Protein AF-T0KCL0-F1 (afdb_monomer)

Sequence (134 aa):
MVEEFYARVRADPALGPIFNDAIDDWPEHLGKLTAFWSSVMLTSGRYKGQPVPAHLKHKARITPALFERWFALWVQTTNDRMTPEAAAALQAKARRIAESLQLAMFFQLEERSAASVANAERKDAIERPGQTHG

Mean predicted aligned error: 8.24 Å

Foldseek 3Di:
DLVQLVVVLCVDPLRNVLDVVLDPDPVVVSVLVVQVLVCLLVVPPRRPDDVLVSVLVSLVSDDLVVLVVSLVSLLVVLVVPHDPVSSVVSSVSSVVVSVVSCCSSPVVVVVVVVVVVVVVVVVVVVPDDDPDDD

Secondary structure (DSSP, 8-state):
-HHHHHHHHHH-TTTHHHHHHH-S-HHHHHHHHHHHHHHHHTT-------HHHHHHTTTTT--HHHHHHHHHHHHHHHHHHS-HHHHHHHHHHHHHHHHHHHIIIIIHHHHHHHHHHHHHHHHHHHS-------

Nearest PDB structures (foldseek):
  7c7a-assembly1_L  TM=3.235E-01  e=3.294E+00  Saccharomyces cerevisiae S288C
  7msa-assembly1_A  TM=3.580E-01  e=3.480E+00  Homo sapiens

InterPro domains:
  IPR009050 Globin-like superfamily [SSF46458] (1-106)
  IPR012292 Globin/Protoglobin [G3DSA:1.10.490.10] (1-108)

Radius of gyration: 21.05 Å; Cα contacts (8 Å, |Δi|>4): 68; chains: 1; bounding box: 74×27×47 Å

pLDDT: mean 86.94, std 13.51, range [51.38, 98.56]

Organism: NCBI:txid1346791

Structure (mmCIF, N/CA/C/O backbone):
data_AF-T0KCL0-F1
#
_entry.id   AF-T0KCL0-F1
#
loop_
_atom_site.group_PDB
_atom_site.id
_atom_site.type_symbol
_atom_site.label_atom_id
_atom_site.label_alt_id
_atom_site.label_comp_id
_atom_site.label_asym_id
_atom_site.label_entity_id
_atom_site.label_seq_id
_atom_site.pdbx_PDB_ins_code
_atom_site.Cartn_x
_atom_site.Cartn_y
_atom_site.Cartn_z
_atom_site.occupancy
_atom_site.B_iso_or_equiv
_atom_site.auth_seq_id
_atom_site.auth_comp_id
_atom_site.auth_asym_id
_atom_site.auth_atom_id
_atom_site.pdbx_PDB_model_num
ATOM 1 N N . MET A 1 1 ? -13.823 -5.024 3.918 1.00 90.69 1 MET A N 1
ATOM 2 C CA . MET A 1 1 ? -13.016 -3.785 3.819 1.00 90.69 1 MET A CA 1
ATOM 3 C C . MET A 1 1 ? -11.797 -4.042 2.948 1.00 90.69 1 MET A C 1
ATOM 5 O O . MET A 1 1 ? -11.720 -3.438 1.894 1.00 90.69 1 MET A O 1
ATOM 9 N N . VAL A 1 2 ? -10.926 -4.993 3.312 1.00 94.62 2 VAL A N 1
ATOM 10 C CA . VAL A 1 2 ?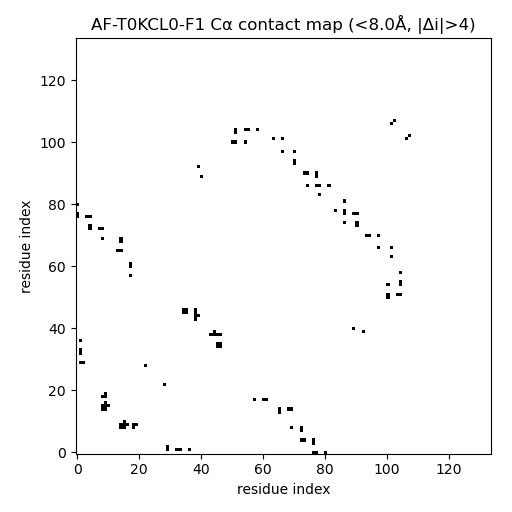 -9.745 -5.355 2.502 1.00 94.62 2 VAL A CA 1
ATOM 11 C C . VAL A 1 2 ? -10.126 -5.846 1.101 1.00 94.62 2 VAL A C 1
ATOM 13 O O . VAL A 1 2 ? -9.582 -5.346 0.127 1.00 94.62 2 VAL A O 1
ATOM 16 N N . GLU A 1 3 ? -11.097 -6.755 0.980 1.00 95.44 3 GLU A N 1
ATOM 17 C CA . GLU A 1 3 ? -11.567 -7.242 -0.330 1.00 95.44 3 GLU A CA 1
ATOM 18 C C . GLU A 1 3 ? -12.061 -6.110 -1.242 1.00 95.44 3 GLU A C 1
ATOM 20 O O . GLU A 1 3 ? -11.613 -6.003 -2.377 1.00 95.44 3 GLU A O 1
ATOM 25 N N . GLU A 1 4 ? -12.910 -5.220 -0.721 1.00 96.94 4 GLU A N 1
ATOM 26 C CA . GLU A 1 4 ? -13.412 -4.036 -1.438 1.00 96.94 4 GLU A CA 1
ATOM 27 C C . GLU A 1 4 ? -12.273 -3.109 -1.879 1.00 96.94 4 GLU A C 1
ATOM 29 O O . GLU A 1 4 ? -12.230 -2.656 -3.021 1.00 96.94 4 GLU A O 1
ATOM 34 N N . PHE A 1 5 ? -11.308 -2.861 -0.991 1.00 98.12 5 PHE A N 1
ATOM 35 C CA . PHE A 1 5 ? -10.152 -2.035 -1.314 1.00 98.12 5 PHE A CA 1
ATOM 36 C C . PHE A 1 5 ? -9.360 -2.625 -2.484 1.00 98.12 5 PHE A C 1
ATOM 38 O O . PHE A 1 5 ? -9.061 -1.927 -3.453 1.00 98.12 5 PHE A O 1
ATOM 45 N N . TYR A 1 6 ? -9.060 -3.924 -2.433 1.00 97.88 6 TYR A N 1
ATOM 46 C CA . TYR A 1 6 ? -8.307 -4.574 -3.500 1.00 97.88 6 TYR A CA 1
ATOM 47 C C . TYR A 1 6 ? -9.130 -4.783 -4.774 1.00 97.88 6 TYR A C 1
ATOM 49 O O . TYR A 1 6 ? -8.550 -4.781 -5.854 1.00 97.88 6 TYR A O 1
ATOM 57 N N . ALA A 1 7 ? -10.460 -4.864 -4.701 1.00 98.06 7 ALA A N 1
ATOM 58 C CA . ALA A 1 7 ? -11.310 -4.797 -5.888 1.00 98.06 7 ALA A CA 1
ATOM 59 C C . ALA A 1 7 ? -11.130 -3.456 -6.624 1.00 98.06 7 ALA A C 1
ATOM 61 O O . ALA A 1 7 ? -10.929 -3.447 -7.839 1.00 98.06 7 ALA A O 1
ATOM 62 N N . ARG A 1 8 ? -11.090 -2.332 -5.892 1.00 98.50 8 ARG A N 1
ATOM 63 C CA . ARG A 1 8 ? -10.811 -1.003 -6.469 1.00 98.50 8 ARG A CA 1
ATOM 64 C C . ARG A 1 8 ? -9.395 -0.900 -7.030 1.00 98.50 8 ARG A C 1
ATOM 66 O O . ARG A 1 8 ? -9.223 -0.401 -8.135 1.00 98.50 8 ARG A O 1
ATOM 73 N N . VAL A 1 9 ? -8.392 -1.422 -6.319 1.00 98.38 9 VAL A N 1
ATOM 74 C CA . VAL A 1 9 ? -6.998 -1.467 -6.805 1.00 98.38 9 VAL A CA 1
ATOM 75 C C . VAL A 1 9 ? -6.885 -2.251 -8.115 1.00 98.38 9 VAL A C 1
ATOM 77 O O . VAL A 1 9 ? -6.184 -1.816 -9.022 1.00 98.38 9 VAL A O 1
ATOM 80 N N . ARG A 1 10 ? -7.587 -3.382 -8.243 1.00 97.81 10 ARG A N 1
ATOM 81 C CA . ARG A 1 10 ? -7.579 -4.212 -9.461 1.00 97.81 10 ARG A CA 1
ATOM 82 C C . ARG A 1 10 ? -8.241 -3.539 -10.655 1.00 97.81 10 ARG A C 1
ATOM 84 O O . ARG A 1 10 ? -7.817 -3.778 -11.783 1.00 97.81 10 ARG A O 1
ATOM 91 N N . ALA A 1 11 ? -9.283 -2.750 -10.401 1.00 98.38 11 ALA A N 1
ATOM 92 C CA . ALA A 1 11 ? -10.010 -2.002 -11.422 1.00 98.38 11 ALA A CA 1
ATOM 93 C C . ALA A 1 11 ? -9.304 -0.696 -11.822 1.00 98.38 11 ALA A C 1
ATOM 95 O O . ALA A 1 11 ? -9.615 -0.117 -12.861 1.00 98.38 11 ALA A O 1
ATOM 96 N N . ASP A 1 12 ? -8.367 -0.215 -11.005 1.00 98.56 12 ASP A N 1
ATOM 97 C CA . ASP A 1 12 ? -7.649 1.020 -11.269 1.00 98.56 12 ASP A CA 1
ATOM 98 C C . ASP A 1 12 ? -6.721 0.890 -12.498 1.00 98.56 12 ASP A C 1
ATOM 100 O O . ASP A 1 12 ? -5.888 -0.014 -12.533 1.00 98.56 12 ASP A O 1
ATOM 104 N N . PRO A 1 13 ? -6.783 1.799 -13.489 1.00 97.94 13 PRO A N 1
ATOM 105 C CA . PRO A 1 13 ? -5.994 1.672 -14.719 1.00 97.94 13 PRO A CA 1
ATOM 106 C C . PRO A 1 13 ? -4.471 1.696 -14.538 1.00 97.94 13 PRO A C 1
ATOM 108 O O . PRO A 1 13 ? -3.752 1.179 -15.390 1.00 97.94 13 PR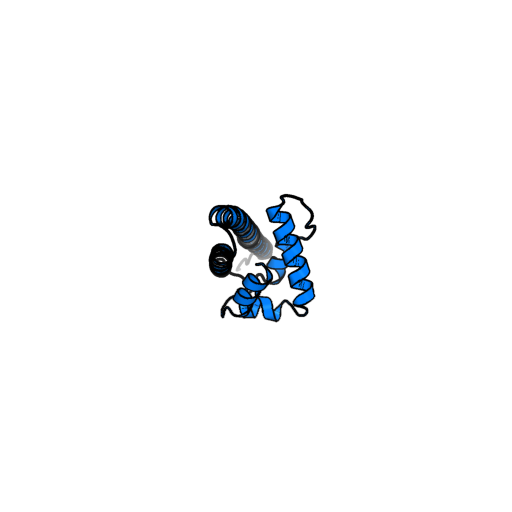O A O 1
ATOM 111 N N . ALA A 1 14 ? -3.964 2.319 -13.469 1.00 97.50 14 ALA A N 1
ATOM 112 C CA . ALA A 1 14 ? -2.528 2.464 -13.241 1.00 97.50 14 ALA A CA 1
ATOM 113 C C . ALA A 1 14 ? -1.990 1.397 -12.274 1.00 97.50 14 ALA A C 1
ATOM 115 O O . ALA A 1 14 ? -0.896 0.873 -12.478 1.00 97.50 14 ALA A O 1
ATOM 116 N N . LEU A 1 15 ? -2.760 1.055 -11.237 1.00 98.25 15 LEU A N 1
ATOM 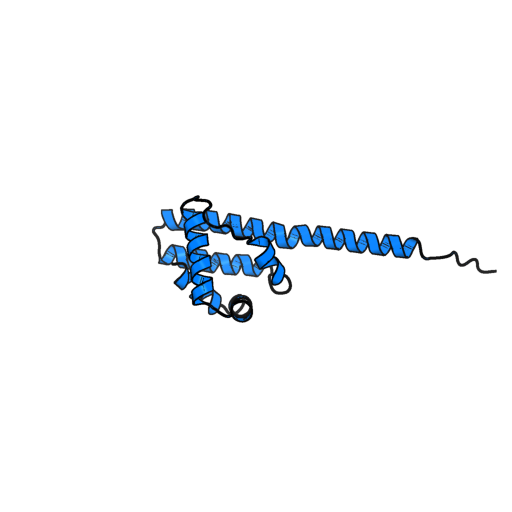117 C CA . LEU A 1 15 ? -2.387 0.029 -10.259 1.00 98.25 15 LEU A CA 1
ATOM 118 C C . LEU A 1 15 ? -2.750 -1.378 -10.735 1.00 98.25 15 LEU A C 1
ATOM 120 O O . LEU A 1 15 ? -1.948 -2.298 -10.581 1.00 98.25 15 LEU A O 1
ATOM 124 N N . GLY A 1 16 ? -3.929 -1.539 -11.331 1.00 97.81 16 GLY A N 1
ATOM 125 C CA . GLY A 1 16 ? -4.506 -2.816 -11.739 1.00 97.81 16 GLY A CA 1
ATOM 126 C C . GLY A 1 16 ? -3.527 -3.702 -12.505 1.00 97.81 16 GLY A C 1
ATOM 127 O O . GLY A 1 16 ? -3.288 -4.817 -12.049 1.00 97.81 16 GLY A O 1
ATOM 128 N N . PRO A 1 17 ? -2.878 -3.225 -13.585 1.00 97.69 17 PRO A N 1
ATOM 129 C CA . PRO A 1 17 ? -1.900 -4.026 -14.321 1.00 97.69 17 PRO A CA 1
ATOM 130 C C . PRO A 1 17 ? -0.745 -4.547 -13.454 1.00 97.69 17 PRO A C 1
ATOM 132 O O . PRO A 1 17 ? -0.293 -5.666 -13.640 1.00 97.69 17 PRO A O 1
ATOM 135 N N . ILE A 1 18 ? -0.266 -3.778 -12.472 1.00 96.88 18 ILE A N 1
ATOM 136 C CA . ILE A 1 18 ? 0.851 -4.206 -11.612 1.00 96.88 18 ILE A CA 1
ATOM 137 C C . ILE A 1 18 ? 0.422 -5.360 -10.709 1.00 96.88 18 ILE A C 1
ATOM 139 O O . ILE A 1 18 ? 1.163 -6.326 -10.558 1.00 96.88 18 ILE A O 1
ATOM 143 N N . PHE A 1 19 ? -0.764 -5.256 -10.110 1.00 96.94 19 PHE A N 1
ATOM 144 C CA . PHE A 1 19 ? -1.279 -6.282 -9.208 1.00 96.94 19 PHE A CA 1
ATOM 145 C C . PHE A 1 19 ? -1.773 -7.517 -9.965 1.00 96.94 19 PHE A C 1
ATOM 147 O O . PHE A 1 19 ? -1.460 -8.633 -9.567 1.00 96.94 19 PHE A O 1
ATOM 154 N N . ASN A 1 20 ? -2.519 -7.324 -11.054 1.00 97.31 20 ASN A N 1
ATOM 155 C CA . ASN A 1 20 ? -3.100 -8.413 -11.839 1.00 97.31 20 ASN A CA 1
ATOM 156 C C . ASN A 1 20 ? -2.023 -9.258 -12.536 1.00 97.31 20 ASN A C 1
ATOM 158 O O . ASN A 1 20 ? -2.205 -10.463 -12.638 1.00 97.31 20 ASN A O 1
ATOM 162 N N . ASP A 1 21 ? -0.898 -8.663 -12.948 1.00 96.25 21 ASP A N 1
ATOM 163 C CA . ASP A 1 21 ? 0.222 -9.417 -13.531 1.00 96.25 21 ASP A CA 1
ATOM 164 C C . ASP A 1 21 ? 1.091 -10.118 -12.472 1.00 96.25 21 ASP A C 1
ATOM 166 O O . ASP A 1 21 ? 1.879 -11.002 -12.800 1.00 96.25 21 ASP A O 1
ATOM 170 N N . ALA A 1 22 ? 1.034 -9.674 -11.212 1.00 94.88 22 ALA A N 1
ATOM 171 C CA . ALA A 1 22 ? 1.887 -10.177 -10.134 1.00 94.88 22 ALA A CA 1
ATOM 172 C C . ALA A 1 22 ? 1.214 -11.247 -9.260 1.00 94.88 22 ALA A C 1
ATOM 174 O O . ALA A 1 22 ? 1.898 -11.899 -8.469 1.00 94.88 22 ALA A O 1
ATOM 175 N N . ILE A 1 23 ? -0.114 -11.375 -9.335 1.00 95.31 23 ILE A N 1
ATOM 176 C CA . ILE A 1 23 ? -0.920 -12.212 -8.444 1.00 95.31 23 ILE A CA 1
ATOM 177 C C . ILE A 1 23 ? -1.778 -13.158 -9.279 1.00 95.31 23 ILE A C 1
ATOM 179 O O . ILE A 1 23 ? -2.782 -12.745 -9.860 1.00 95.31 23 ILE A O 1
ATOM 183 N N . ASP A 1 24 ? -1.419 -14.438 -9.246 1.00 93.75 24 ASP A N 1
ATOM 184 C CA . ASP A 1 24 ? -2.172 -15.499 -9.918 1.00 93.75 24 ASP A CA 1
ATOM 185 C C . ASP A 1 24 ? -3.363 -15.984 -9.068 1.00 93.75 24 ASP A C 1
ATOM 187 O O . ASP A 1 24 ? -4.483 -16.110 -9.561 1.00 93.75 24 ASP A O 1
ATOM 191 N N . ASP A 1 25 ? -3.149 -16.203 -7.763 1.00 96.31 25 ASP A N 1
ATOM 192 C CA . ASP A 1 25 ? -4.179 -16.654 -6.813 1.00 96.31 25 ASP A CA 1
ATOM 193 C C . ASP A 1 25 ? -4.667 -15.496 -5.927 1.00 96.31 25 ASP A C 1
ATOM 195 O O . ASP A 1 25 ? -4.107 -15.173 -4.872 1.00 96.31 25 ASP A O 1
ATOM 199 N N . TRP A 1 26 ? -5.740 -14.845 -6.379 1.00 95.50 26 TRP A N 1
ATOM 200 C CA . TRP A 1 26 ? -6.367 -13.738 -5.658 1.00 95.50 26 TRP A CA 1
ATOM 201 C C . TRP A 1 26 ? -6.970 -14.134 -4.304 1.00 95.50 26 TRP A C 1
ATOM 203 O O . TRP A 1 26 ? -6.713 -13.410 -3.338 1.00 95.50 26 TRP A O 1
ATOM 213 N N . PRO A 1 27 ? -7.754 -15.223 -4.181 1.00 95.12 27 PRO A N 1
ATOM 214 C CA . PRO A 1 27 ? -8.248 -15.685 -2.885 1.00 95.12 27 PRO A CA 1
ATOM 215 C C . PRO A 1 27 ? -7.141 -15.892 -1.842 1.00 95.12 27 PRO A C 1
ATOM 217 O O . PRO A 1 27 ? -7.242 -15.366 -0.728 1.00 95.12 27 PRO A O 1
ATOM 220 N N . GLU A 1 28 ? -6.056 -16.589 -2.197 1.00 94.38 28 GLU A N 1
ATOM 221 C CA . GLU A 1 28 ? -4.937 -16.816 -1.276 1.00 94.38 28 GLU A CA 1
ATOM 222 C C . GLU A 1 28 ? -4.256 -15.490 -0.894 1.00 94.38 28 GLU A C 1
ATOM 224 O O . GLU A 1 28 ? -3.973 -15.223 0.284 1.00 94.38 28 GLU A O 1
ATOM 229 N N . HIS A 1 29 ? -4.029 -14.615 -1.878 1.00 94.44 29 HIS A N 1
ATOM 230 C CA . HIS A 1 29 ? -3.396 -13.321 -1.649 1.00 94.44 29 HIS A CA 1
ATOM 231 C C . HIS A 1 29 ? -4.245 -12.403 -0.753 1.00 94.44 29 HIS A C 1
ATOM 233 O O . HIS A 1 29 ? -3.721 -11.783 0.177 1.00 94.44 29 HIS A O 1
ATOM 239 N N . LEU A 1 30 ? -5.565 -12.363 -0.958 1.00 95.19 30 LEU A N 1
ATOM 240 C CA . LEU A 1 30 ? -6.497 -11.610 -0.113 1.00 95.19 30 LEU A CA 1
ATOM 241 C C . LEU A 1 30 ? -6.501 -12.116 1.336 1.00 95.19 30 LEU A C 1
ATOM 243 O O . LEU A 1 30 ? -6.585 -11.303 2.262 1.00 95.19 30 LEU A O 1
ATOM 247 N N . GLY A 1 31 ? -6.330 -13.424 1.554 1.00 93.31 31 GLY A N 1
ATOM 248 C CA . GLY A 1 31 ? -6.131 -13.997 2.888 1.00 93.31 31 GLY A CA 1
ATOM 249 C C . GLY A 1 31 ? -4.893 -13.426 3.591 1.00 93.31 31 GLY A C 1
ATOM 250 O O . GLY A 1 31 ? -4.975 -12.962 4.735 1.00 93.31 31 GLY A O 1
ATOM 251 N N . LYS A 1 32 ? -3.754 -13.366 2.885 1.00 91.56 32 LYS A N 1
ATOM 252 C CA . LYS A 1 32 ? -2.495 -12.786 3.399 1.00 91.56 32 LYS A CA 1
ATOM 253 C C . LYS A 1 32 ? -2.647 -11.295 3.719 1.00 91.56 32 LYS A C 1
ATOM 255 O O . LYS A 1 32 ? -2.215 -10.844 4.782 1.00 91.56 32 LYS A O 1
ATOM 260 N N . LEU A 1 33 ? -3.300 -10.539 2.836 1.00 93.19 33 LEU A N 1
ATOM 261 C CA . LEU A 1 33 ? -3.549 -9.105 3.011 1.00 93.19 33 LEU A CA 1
ATOM 262 C C . LEU A 1 33 ? -4.500 -8.816 4.172 1.00 93.19 33 LEU A C 1
ATOM 264 O O . LEU A 1 33 ? -4.288 -7.871 4.931 1.00 93.19 33 LEU A O 1
ATOM 268 N N . THR A 1 34 ? -5.516 -9.654 4.359 1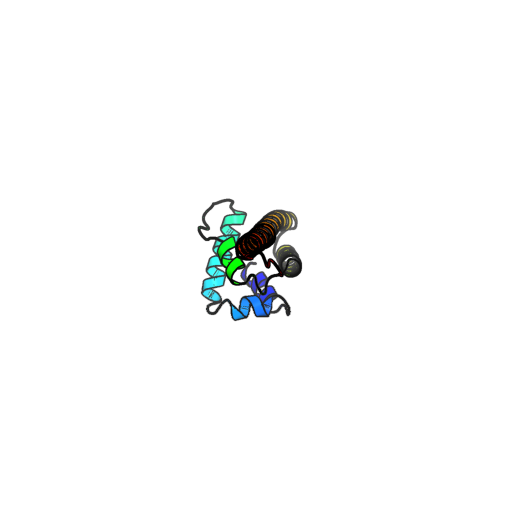.00 92.62 34 THR A N 1
ATOM 269 C CA . THR A 1 34 ? -6.433 -9.542 5.497 1.00 92.62 34 THR A CA 1
ATOM 270 C C . THR A 1 34 ? -5.685 -9.763 6.807 1.00 92.62 34 THR A C 1
ATOM 272 O O . THR A 1 34 ? -5.766 -8.925 7.704 1.00 92.62 34 THR A O 1
ATOM 275 N N . ALA A 1 35 ? -4.865 -10.816 6.894 1.00 89.94 35 ALA A N 1
ATOM 276 C CA . ALA A 1 35 ? -4.027 -11.069 8.064 1.00 89.94 35 ALA A CA 1
ATOM 277 C C . ALA A 1 35 ? -3.044 -9.915 8.342 1.00 89.94 35 ALA A C 1
ATOM 279 O O . ALA A 1 35 ? -2.875 -9.511 9.498 1.00 89.94 35 ALA A O 1
ATOM 280 N N . PHE A 1 36 ? -2.437 -9.347 7.293 1.00 90.94 36 PHE A N 1
ATOM 281 C CA . PHE A 1 36 ? -1.582 -8.164 7.392 1.00 90.94 36 PHE A CA 1
ATOM 282 C C . PHE A 1 36 ? -2.326 -6.981 8.020 1.00 90.94 36 PHE A C 1
ATOM 284 O O . PHE A 1 36 ? -1.918 -6.499 9.080 1.00 90.94 36 PHE A O 1
ATOM 291 N N . TRP A 1 37 ? -3.448 -6.556 7.435 1.00 91.44 37 TRP A N 1
ATOM 292 C CA . TRP A 1 37 ? -4.206 -5.398 7.915 1.00 91.44 37 TRP A CA 1
ATOM 293 C C . TRP A 1 37 ? -4.792 -5.605 9.313 1.00 91.44 37 TRP A C 1
ATOM 295 O O . TRP A 1 37 ? -4.746 -4.689 10.138 1.00 91.44 37 TRP A O 1
ATOM 305 N N . SER A 1 38 ? -5.253 -6.816 9.636 1.00 88.56 38 SER A N 1
ATOM 306 C CA . SER A 1 38 ? -5.657 -7.165 11.001 1.00 88.56 38 SER A CA 1
ATOM 307 C C . SER A 1 38 ? -4.492 -7.048 11.986 1.00 88.56 38 SER A C 1
ATOM 309 O O . SER A 1 38 ? -4.675 -6.556 13.101 1.00 88.56 38 SER A O 1
ATOM 311 N N . SER A 1 39 ? -3.280 -7.459 11.594 1.00 86.69 39 SER A N 1
ATOM 312 C CA . SER A 1 39 ? -2.099 -7.345 12.455 1.00 86.69 39 SER A CA 1
ATOM 313 C C . SER A 1 39 ? -1.697 -5.892 12.716 1.00 86.69 39 SER A C 1
ATOM 315 O O . SER A 1 39 ? -1.381 -5.554 13.858 1.00 86.69 39 SER A O 1
ATOM 317 N N . VAL A 1 40 ? -1.791 -5.041 11.686 1.00 86.25 40 VAL A N 1
ATOM 318 C CA . VAL A 1 40 ? -1.526 -3.598 11.747 1.00 86.25 40 VAL A CA 1
ATOM 319 C C . VAL A 1 40 ? -2.538 -2.914 12.657 1.00 86.25 40 VAL A C 1
ATOM 321 O O . VAL A 1 40 ? -2.156 -2.113 13.512 1.00 86.25 40 VAL A O 1
ATOM 324 N N . MET A 1 41 ? -3.824 -3.248 12.523 1.00 82.75 41 MET A N 1
ATOM 325 C CA . MET A 1 41 ? -4.883 -2.687 13.361 1.00 82.75 41 MET A CA 1
ATOM 326 C C . MET A 1 41 ? -4.694 -3.036 14.832 1.00 82.75 41 MET A C 1
ATOM 328 O O . MET A 1 41 ? -4.692 -2.135 15.668 1.00 82.75 41 MET A O 1
ATOM 332 N N . LEU A 1 42 ? -4.463 -4.315 15.123 1.00 81.94 42 LEU A N 1
ATOM 333 C CA . LEU A 1 42 ? -4.366 -4.839 16.486 1.00 81.94 42 LEU A CA 1
ATOM 334 C C . LEU A 1 42 ? -2.974 -4.673 17.111 1.00 81.94 42 LEU A C 1
ATOM 336 O O . LEU A 1 42 ? -2.763 -5.143 18.223 1.00 81.94 42 LEU A O 1
ATOM 340 N N . THR A 1 43 ? -2.014 -4.081 16.387 1.00 77.38 43 THR A N 1
ATOM 341 C CA . THR A 1 43 ? -0.599 -3.957 16.796 1.00 77.38 43 THR A CA 1
ATOM 342 C C . THR A 1 43 ? -0.036 -5.295 17.302 1.00 77.38 43 THR A C 1
ATOM 344 O O . THR A 1 43 ? 0.757 -5.370 18.231 1.00 77.38 43 THR A O 1
ATOM 347 N N . SER A 1 44 ? -0.501 -6.395 16.708 1.00 69.38 44 SER A N 1
ATOM 348 C CA . SER A 1 44 ? -0.328 -7.738 17.279 1.00 69.38 44 SER A CA 1
ATOM 349 C C . SER A 1 44 ? 0.938 -8.447 16.804 1.00 69.38 44 SER A C 1
ATOM 351 O O . SER A 1 44 ? 1.226 -9.544 17.270 1.00 69.38 44 SER A O 1
ATOM 353 N N . GLY A 1 45 ? 1.648 -7.882 15.821 1.00 62.00 45 GLY A N 1
ATOM 354 C CA . GLY A 1 45 ? 2.854 -8.485 15.238 1.00 62.00 45 GLY A CA 1
ATOM 355 C C . GLY A 1 45 ? 2.627 -9.833 14.538 1.00 62.00 45 GLY A C 1
ATOM 356 O O . GLY A 1 45 ? 3.587 -10.520 14.208 1.00 62.00 45 GLY A O 1
ATOM 357 N N . ARG A 1 46 ? 1.371 -10.246 14.308 1.00 64.12 46 ARG A N 1
ATOM 358 C CA . ARG A 1 46 ? 1.043 -11.568 13.743 1.00 64.12 46 ARG A CA 1
ATOM 359 C C . ARG A 1 46 ? 1.437 -11.746 12.277 1.00 64.12 46 ARG A C 1
ATOM 361 O O . ARG A 1 46 ? 1.558 -12.881 11.822 1.00 64.12 46 ARG A O 1
ATOM 368 N N . TYR A 1 47 ? 1.646 -10.660 11.538 1.00 69.12 47 TYR A N 1
ATOM 369 C CA . TYR A 1 47 ? 2.161 -10.738 10.178 1.00 69.12 47 TYR A CA 1
ATOM 370 C C . TYR A 1 47 ? 3.683 -10.911 10.193 1.00 69.12 47 TYR A C 1
ATOM 372 O O . TYR A 1 47 ? 4.405 -10.036 10.660 1.00 69.12 47 TYR A O 1
ATOM 380 N N . LYS A 1 48 ? 4.161 -12.036 9.651 1.00 68.00 48 LYS A N 1
ATOM 381 C CA . LYS A 1 48 ? 5.592 -12.383 9.567 1.00 68.00 48 LYS A CA 1
ATOM 382 C C . LYS A 1 48 ? 6.202 -12.172 8.175 1.00 68.00 48 LYS A C 1
ATOM 384 O O . LYS A 1 48 ? 7.322 -12.608 7.927 1.00 68.00 48 LYS A O 1
ATOM 389 N N . GLY A 1 49 ? 5.460 -11.577 7.242 1.00 73.50 49 GLY A N 1
ATOM 390 C CA . GLY A 1 49 ? 5.959 -11.348 5.888 1.00 73.50 49 GLY A CA 1
ATOM 391 C C . GLY A 1 49 ? 6.972 -10.206 5.825 1.00 73.50 49 GLY A C 1
ATOM 392 O O . GLY A 1 49 ? 7.104 -9.419 6.760 1.00 73.50 49 GLY A O 1
ATOM 393 N N . GLN A 1 50 ? 7.661 -10.090 4.689 1.00 82.25 50 GLN A N 1
ATOM 394 C CA . GLN A 1 50 ? 8.613 -9.010 4.423 1.00 82.25 50 GLN A CA 1
ATOM 395 C C . GLN A 1 50 ? 8.096 -8.125 3.276 1.00 82.25 50 GLN A C 1
ATOM 397 O O . GLN A 1 50 ? 8.304 -8.456 2.107 1.00 82.25 50 GLN A O 1
ATOM 402 N N . PRO A 1 51 ? 7.398 -7.010 3.579 1.00 85.81 51 PRO A N 1
ATOM 403 C CA . PRO A 1 51 ? 6.797 -6.154 2.559 1.00 85.81 51 PRO A CA 1
ATOM 404 C C . PRO A 1 51 ? 7.826 -5.556 1.597 1.00 85.81 51 PRO A C 1
ATOM 406 O O . PRO A 1 51 ? 7.616 -5.606 0.390 1.00 85.81 51 PRO A O 1
ATOM 409 N N . VAL A 1 52 ? 8.956 -5.049 2.100 1.00 88.69 52 VAL A N 1
ATOM 410 C CA . VAL A 1 52 ? 9.972 -4.376 1.269 1.00 88.69 52 VAL A CA 1
ATOM 411 C C . VAL A 1 52 ? 10.488 -5.283 0.133 1.00 88.69 52 VAL A C 1
ATOM 413 O O . VAL A 1 52 ? 10.342 -4.892 -1.026 1.00 88.69 52 VAL A O 1
ATOM 416 N N . PRO A 1 53 ? 10.994 -6.511 0.386 1.00 90.69 53 PRO A N 1
ATOM 417 C CA . PRO A 1 53 ? 11.401 -7.423 -0.686 1.00 90.69 53 PRO A CA 1
ATOM 418 C C . PRO A 1 53 ? 10.302 -7.737 -1.704 1.00 90.69 53 PRO A C 1
ATOM 420 O O . PRO A 1 53 ? 10.593 -7.855 -2.893 1.00 90.69 53 PRO A O 1
ATOM 423 N N . ALA A 1 54 ? 9.045 -7.866 -1.265 1.00 91.00 54 ALA A N 1
ATOM 424 C CA . ALA A 1 54 ? 7.931 -8.138 -2.169 1.00 91.00 54 ALA A CA 1
ATOM 425 C C . ALA A 1 54 ? 7.707 -6.984 -3.160 1.00 91.00 54 ALA A C 1
ATOM 427 O O . ALA A 1 54 ? 7.539 -7.232 -4.348 1.00 91.00 54 ALA A O 1
ATOM 428 N N . HIS A 1 55 ? 7.788 -5.732 -2.703 1.00 93.25 55 HIS A N 1
ATOM 429 C CA . HIS A 1 55 ? 7.604 -4.566 -3.574 1.00 93.25 55 HIS A CA 1
ATOM 430 C C . HIS A 1 55 ? 8.829 -4.319 -4.470 1.00 93.25 55 HIS A C 1
ATOM 432 O O . HIS A 1 55 ? 8.680 -3.972 -5.641 1.00 93.25 55 HIS A O 1
ATOM 438 N N . LEU A 1 56 ? 10.046 -4.578 -3.972 1.00 92.31 56 LEU A N 1
ATOM 439 C CA . LEU A 1 56 ? 11.280 -4.437 -4.756 1.00 92.31 56 LEU A CA 1
ATOM 440 C C . LEU A 1 56 ? 11.323 -5.337 -6.001 1.00 92.31 56 LEU A C 1
ATOM 442 O O . LEU A 1 56 ? 11.913 -4.938 -7.006 1.00 92.31 56 LEU A O 1
ATOM 446 N N . LYS A 1 57 ? 10.665 -6.507 -5.982 1.00 92.25 57 LYS A N 1
ATOM 447 C CA . LYS A 1 57 ? 10.518 -7.376 -7.168 1.00 92.25 57 LYS A CA 1
ATOM 448 C C . LYS A 1 57 ? 9.835 -6.669 -8.342 1.00 92.25 57 LYS A C 1
ATOM 450 O O . LYS A 1 57 ? 10.135 -6.970 -9.492 1.00 92.25 57 LYS A O 1
ATOM 455 N N . HIS A 1 58 ? 8.970 -5.700 -8.056 1.00 93.38 58 HIS A N 1
ATOM 456 C CA . HIS A 1 58 ? 8.193 -4.961 -9.050 1.00 93.38 58 HIS A CA 1
ATOM 457 C C . HIS A 1 58 ? 8.688 -3.519 -9.235 1.00 93.38 58 HIS A C 1
ATOM 459 O O . HIS A 1 58 ? 8.006 -2.706 -9.858 1.00 93.38 58 HIS A O 1
ATOM 465 N N . LYS A 1 59 ? 9.893 -3.188 -8.741 1.00 91.19 59 LYS A N 1
ATOM 466 C CA . LYS A 1 59 ? 10.431 -1.815 -8.725 1.00 91.19 59 LYS A CA 1
ATOM 467 C C . LYS A 1 59 ? 10.413 -1.106 -10.081 1.00 91.19 59 LYS A C 1
ATOM 469 O O . LYS A 1 59 ? 10.238 0.099 -10.122 1.00 91.19 59 LYS A O 1
ATOM 474 N N . ALA A 1 60 ? 10.578 -1.839 -11.185 1.00 92.69 60 ALA A N 1
ATOM 475 C CA . ALA A 1 60 ? 10.611 -1.254 -12.527 1.00 92.69 60 ALA A CA 1
ATOM 476 C C . ALA A 1 60 ? 9.255 -0.666 -12.955 1.00 92.69 60 ALA A C 1
ATOM 478 O O . ALA A 1 60 ? 9.193 0.122 -13.890 1.00 92.69 60 ALA A O 1
ATOM 479 N N . ARG A 1 61 ? 8.172 -1.067 -12.280 1.00 95.06 61 ARG A N 1
ATOM 480 C CA . ARG A 1 61 ? 6.795 -0.656 -12.573 1.00 95.06 61 ARG A CA 1
ATOM 481 C C . ARG A 1 61 ? 6.185 0.204 -11.465 1.00 95.06 61 ARG A C 1
ATOM 483 O O . ARG A 1 61 ? 5.119 0.769 -11.671 1.00 95.06 61 ARG A O 1
ATOM 490 N N . ILE A 1 62 ? 6.831 0.294 -10.301 1.00 95.06 62 ILE A N 1
ATOM 491 C CA . ILE A 1 62 ? 6.337 1.041 -9.140 1.00 95.06 62 ILE A CA 1
ATOM 492 C C . ILE A 1 62 ? 6.999 2.419 -9.100 1.00 95.06 62 ILE A C 1
ATOM 494 O O . ILE A 1 62 ? 8.221 2.534 -9.105 1.00 95.06 62 ILE A O 1
ATOM 498 N N . THR A 1 63 ? 6.182 3.463 -8.998 1.00 94.56 63 THR A N 1
ATOM 499 C CA . THR A 1 63 ? 6.608 4.863 -8.889 1.00 94.56 63 THR A CA 1
ATOM 500 C C . THR A 1 63 ? 6.008 5.502 -7.632 1.00 94.56 63 THR A C 1
ATOM 502 O O . THR A 1 63 ? 4.987 5.013 -7.139 1.00 94.56 63 THR A O 1
ATOM 505 N N . PRO A 1 64 ? 6.575 6.610 -7.118 1.00 93.50 64 PRO A N 1
ATOM 506 C CA . PRO A 1 64 ? 5.993 7.336 -5.983 1.00 93.50 64 PRO A CA 1
ATOM 507 C C . PRO A 1 64 ? 4.523 7.732 -6.206 1.00 93.50 64 PRO A C 1
ATOM 509 O O . PRO A 1 64 ? 3.684 7.565 -5.327 1.00 93.50 64 PRO A O 1
ATOM 512 N N . ALA A 1 65 ? 4.166 8.149 -7.427 1.00 96.00 65 ALA A N 1
ATOM 513 C CA . ALA A 1 65 ? 2.792 8.526 -7.77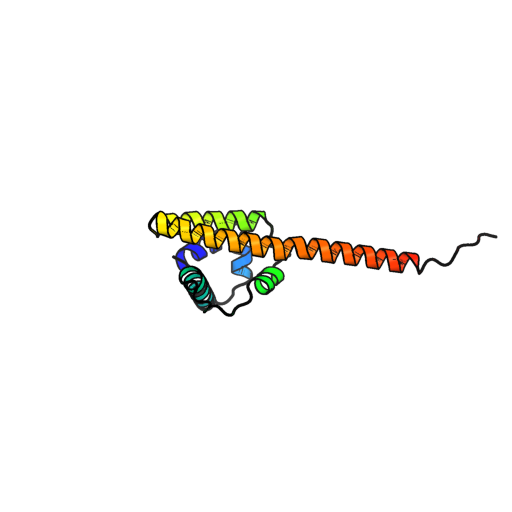3 1.00 96.00 65 ALA A CA 1
ATOM 514 C C . ALA A 1 65 ? 1.778 7.376 -7.600 1.00 96.00 65 ALA A C 1
ATOM 516 O O . ALA A 1 65 ? 0.607 7.613 -7.295 1.00 96.00 65 ALA A O 1
ATOM 517 N N . LEU A 1 66 ? 2.212 6.123 -7.767 1.00 97.50 66 LEU A N 1
ATOM 518 C CA . LEU A 1 66 ? 1.353 4.960 -7.546 1.00 97.50 66 LEU A CA 1
ATOM 519 C C . LEU A 1 66 ? 1.068 4.725 -6.058 1.00 97.50 66 LEU A C 1
ATOM 521 O O . LEU A 1 66 ? -0.021 4.258 -5.731 1.00 97.50 66 LEU A O 1
ATOM 525 N N . PHE A 1 67 ? 1.979 5.096 -5.152 1.00 97.06 67 PHE A N 1
ATOM 526 C CA . PHE A 1 67 ? 1.708 5.045 -3.712 1.00 97.06 67 PHE A CA 1
ATOM 527 C C . PHE A 1 67 ? 0.626 6.044 -3.307 1.00 97.06 67 PHE A C 1
ATOM 529 O O . PHE A 1 67 ? -0.288 5.670 -2.575 1.00 97.06 67 PHE A O 1
ATOM 536 N N . GLU A 1 68 ? 0.670 7.270 -3.832 1.00 96.62 68 GLU A N 1
ATOM 537 C CA . GLU A 1 68 ? -0.375 8.272 -3.582 1.00 96.62 68 GLU A CA 1
ATOM 538 C C . GLU A 1 68 ? -1.738 7.804 -4.095 1.00 96.62 68 GLU A C 1
ATOM 540 O O . GLU A 1 68 ? -2.748 7.900 -3.398 1.00 96.62 68 GLU A O 1
ATOM 545 N N . ARG A 1 69 ? -1.767 7.207 -5.291 1.00 98.12 69 ARG A N 1
ATOM 546 C CA . ARG A 1 69 ? -2.993 6.650 -5.872 1.00 98.12 69 ARG A CA 1
ATOM 547 C C . ARG A 1 69 ? -3.547 5.487 -5.050 1.00 98.12 69 ARG A C 1
ATOM 549 O O . ARG A 1 69 ? -4.743 5.443 -4.765 1.00 98.12 69 ARG A O 1
ATOM 556 N N . TRP A 1 70 ? -2.678 4.572 -4.625 1.00 98.44 70 TRP A N 1
ATOM 557 C CA . TRP A 1 70 ? -3.037 3.461 -3.745 1.00 98.44 70 TRP A CA 1
ATOM 558 C C . TRP A 1 70 ? -3.581 3.973 -2.403 1.00 98.44 70 TRP A C 1
ATOM 560 O O . TRP A 1 70 ? -4.604 3.488 -1.916 1.00 98.44 70 TRP A O 1
ATOM 570 N N . PHE A 1 71 ? -2.951 5.008 -1.840 1.00 98.25 71 PHE A N 1
ATOM 571 C CA . PHE A 1 71 ? -3.371 5.619 -0.585 1.00 98.25 71 PHE A CA 1
ATOM 572 C C . PHE A 1 71 ? -4.712 6.355 -0.717 1.00 98.25 71 PHE A C 1
ATOM 574 O O . PHE A 1 71 ? -5.556 6.246 0.171 1.00 98.25 71 PHE A O 1
ATOM 581 N N . ALA A 1 72 ? -4.970 7.033 -1.838 1.00 98.38 72 ALA A N 1
ATOM 582 C CA . ALA A 1 72 ? -6.260 7.665 -2.108 1.00 98.38 72 ALA A CA 1
ATOM 583 C C . ALA A 1 72 ? -7.409 6.640 -2.144 1.00 98.38 72 ALA A C 1
ATOM 585 O O . ALA A 1 72 ? -8.438 6.842 -1.495 1.00 98.38 72 ALA A O 1
ATOM 586 N N . LEU A 1 73 ? -7.213 5.499 -2.817 1.00 98.56 73 LEU A N 1
ATOM 587 C CA . LEU A 1 73 ? -8.186 4.398 -2.820 1.00 98.56 73 LEU A CA 1
ATOM 588 C C . LEU A 1 73 ? -8.401 3.814 -1.414 1.00 98.56 73 LEU A C 1
ATOM 590 O O . LEU A 1 73 ? -9.520 3.427 -1.062 1.00 98.56 73 LEU A O 1
ATOM 594 N N . TRP A 1 74 ? -7.347 3.772 -0.594 1.00 98.19 74 TRP A N 1
ATOM 595 C CA . TRP A 1 74 ? -7.429 3.312 0.793 1.00 98.19 74 TRP A CA 1
ATOM 596 C C . TRP A 1 74 ? -8.263 4.262 1.652 1.00 98.19 74 TRP A C 1
ATOM 598 O O . TRP A 1 74 ? -9.160 3.821 2.375 1.00 98.19 74 TRP A O 1
ATOM 608 N N . VAL A 1 75 ? -8.014 5.570 1.544 1.00 98.25 75 VAL A N 1
ATOM 609 C CA . VAL A 1 75 ? -8.795 6.614 2.224 1.00 98.25 75 VAL A CA 1
ATOM 610 C C . VAL A 1 75 ? -10.263 6.524 1.824 1.00 98.25 75 VAL A C 1
ATOM 612 O O . VAL A 1 75 ? -11.125 6.455 2.696 1.00 98.25 75 VAL A O 1
ATOM 615 N N . GLN A 1 76 ? -10.549 6.431 0.523 1.00 98.44 76 GLN A N 1
ATOM 616 C CA . GLN A 1 76 ? -11.916 6.281 0.029 1.00 98.44 76 GLN A CA 1
ATOM 617 C C . GLN A 1 76 ? -12.589 5.038 0.631 1.00 98.44 76 GLN A C 1
ATOM 619 O O . GLN A 1 76 ? -13.663 5.128 1.215 1.00 98.44 76 GLN A O 1
ATOM 624 N N . THR A 1 77 ? -11.929 3.880 0.564 1.00 98.31 77 THR A N 1
ATOM 625 C CA . THR A 1 77 ? -12.513 2.619 1.047 1.00 98.31 77 THR A CA 1
ATOM 626 C C . THR A 1 77 ? -12.728 2.610 2.559 1.00 98.31 77 THR A C 1
ATOM 628 O O . THR A 1 77 ? -13.704 2.045 3.046 1.00 98.31 77 THR A O 1
ATOM 631 N N . THR A 1 78 ? -11.820 3.209 3.328 1.00 97.56 78 THR A N 1
ATOM 632 C CA . THR A 1 78 ? -11.955 3.270 4.791 1.00 97.56 78 THR A CA 1
ATOM 633 C C . THR A 1 78 ? -13.046 4.247 5.217 1.00 97.56 78 THR A C 1
ATOM 635 O O . THR A 1 78 ? -13.819 3.900 6.107 1.00 97.56 78 THR A O 1
ATOM 638 N N . ASN A 1 79 ? -13.187 5.392 4.541 1.00 98.00 79 ASN A N 1
ATOM 639 C CA . ASN A 1 79 ? -14.296 6.324 4.767 1.00 98.00 79 ASN A CA 1
ATOM 640 C C . ASN A 1 79 ? -15.662 5.690 4.447 1.00 98.00 79 ASN A C 1
ATOM 642 O O . ASN A 1 79 ? -16.612 5.888 5.194 1.00 98.00 79 ASN A O 1
ATOM 646 N N . ASP A 1 80 ? -15.751 4.875 3.390 1.00 97.75 80 ASP A N 1
ATOM 647 C CA . ASP A 1 80 ? -17.003 4.210 2.993 1.00 97.75 80 ASP A CA 1
ATOM 648 C C . ASP A 1 80 ? -17.432 3.081 3.957 1.00 97.75 80 ASP A C 1
ATOM 650 O O . ASP A 1 80 ? -18.577 2.623 3.923 1.00 97.75 80 ASP A O 1
ATOM 654 N N . ARG A 1 81 ? -16.506 2.538 4.763 1.00 95.81 81 ARG A N 1
ATOM 655 C CA . ARG A 1 81 ? -16.704 1.255 5.473 1.00 95.81 81 ARG A CA 1
ATOM 656 C C . ARG A 1 81 ? -16.519 1.322 6.985 1.00 95.81 81 ARG A C 1
ATOM 658 O O . ARG A 1 81 ? -16.756 0.312 7.647 1.00 95.81 81 ARG A O 1
ATOM 665 N N . MET A 1 82 ? -16.054 2.440 7.534 1.00 94.44 82 MET A N 1
ATOM 666 C CA . MET A 1 82 ? -15.688 2.570 8.947 1.00 94.44 82 MET A CA 1
ATOM 667 C C . MET A 1 82 ? -16.198 3.895 9.519 1.00 94.44 82 MET A C 1
ATOM 669 O O . MET A 1 82 ? -16.518 4.815 8.772 1.00 94.44 82 MET A O 1
ATOM 673 N N . THR A 1 83 ? -16.262 4.009 10.849 1.00 96.69 83 THR A N 1
ATOM 674 C CA . THR A 1 83 ? -16.511 5.316 11.475 1.00 96.69 83 THR A CA 1
ATOM 675 C C . THR A 1 83 ? -15.336 6.259 11.195 1.00 96.69 83 THR A C 1
ATOM 677 O O . THR A 1 83 ? -14.210 5.775 11.013 1.00 96.69 83 THR A O 1
ATOM 680 N N . PRO A 1 84 ? -15.549 7.587 11.190 1.00 97.31 84 PRO A N 1
ATOM 681 C CA . PRO A 1 84 ? -14.486 8.553 10.914 1.00 97.31 84 PRO A CA 1
ATOM 682 C C . PRO A 1 84 ? -13.237 8.363 11.786 1.00 97.31 84 PRO A C 1
ATOM 684 O O . PRO A 1 84 ? -12.114 8.420 11.286 1.00 97.31 84 PRO A O 1
ATOM 687 N N . GLU A 1 85 ? -13.410 8.060 13.074 1.00 96.31 85 GLU A N 1
ATOM 688 C CA . GLU A 1 85 ? -12.309 7.875 14.025 1.00 96.31 85 GLU A CA 1
ATOM 689 C C . GLU A 1 85 ? -11.490 6.622 13.692 1.00 96.31 85 GLU A C 1
ATOM 691 O O . GLU A 1 85 ? -10.255 6.650 13.671 1.00 96.31 85 GLU A O 1
ATOM 696 N N . ALA A 1 86 ? -12.175 5.515 13.393 1.00 92.94 86 ALA A N 1
ATOM 697 C CA . ALA A 1 86 ? -11.530 4.254 13.054 1.00 92.94 86 ALA A CA 1
ATOM 698 C C . ALA A 1 86 ? -10.846 4.320 11.676 1.00 92.94 86 ALA A C 1
ATOM 700 O O . ALA A 1 86 ? -9.737 3.799 11.514 1.00 92.94 86 ALA A O 1
ATOM 701 N N . ALA A 1 87 ? -11.470 5.000 10.707 1.00 96.25 87 ALA A N 1
ATOM 702 C CA . ALA A 1 87 ? -10.896 5.266 9.393 1.00 96.25 87 ALA A CA 1
ATOM 703 C C . ALA A 1 87 ? -9.613 6.099 9.516 1.00 96.25 87 ALA A C 1
ATOM 705 O O . ALA A 1 87 ? -8.565 5.677 9.026 1.00 96.25 87 ALA A O 1
ATOM 706 N N . ALA A 1 88 ? -9.654 7.219 10.245 1.00 96.62 88 ALA A N 1
ATOM 707 C CA . ALA A 1 88 ? -8.502 8.098 10.440 1.00 96.62 88 ALA A CA 1
ATOM 708 C C . ALA A 1 88 ? -7.312 7.368 11.090 1.00 96.62 88 ALA A C 1
ATOM 710 O O . ALA A 1 88 ? -6.172 7.486 10.628 1.00 96.62 88 ALA A O 1
ATOM 711 N N . ALA A 1 89 ? -7.566 6.551 12.119 1.00 94.12 89 ALA A N 1
ATOM 712 C CA . ALA A 1 89 ? -6.524 5.764 12.777 1.00 94.12 89 ALA A CA 1
ATOM 713 C C . ALA A 1 89 ? -5.846 4.772 11.813 1.00 94.12 89 ALA A C 1
ATOM 715 O O . ALA A 1 89 ? -4.617 4.640 11.804 1.00 94.12 89 ALA A O 1
ATOM 716 N N . LEU A 1 90 ? -6.632 4.088 10.977 1.00 94.06 90 LEU A N 1
ATOM 717 C CA . LEU A 1 90 ? -6.117 3.117 10.016 1.00 94.06 90 LEU A CA 1
ATOM 718 C C . LEU A 1 90 ? -5.413 3.784 8.824 1.00 94.06 90 LEU A C 1
ATOM 720 O O . LEU A 1 90 ? -4.360 3.313 8.390 1.00 94.06 90 LEU A O 1
ATOM 724 N N . GLN A 1 91 ? -5.931 4.909 8.335 1.00 96.94 91 GLN A N 1
ATOM 725 C CA . GLN A 1 91 ? -5.288 5.727 7.303 1.00 96.94 91 GLN A CA 1
ATOM 726 C C . GLN A 1 91 ? -3.917 6.234 7.771 1.00 96.94 91 GLN A C 1
ATOM 728 O O . GLN A 1 91 ? -2.936 6.118 7.038 1.00 96.94 91 GLN A O 1
ATOM 733 N N . ALA A 1 92 ? -3.799 6.705 9.017 1.00 95.81 92 ALA A N 1
ATOM 734 C CA . ALA A 1 92 ? -2.517 7.134 9.575 1.00 95.81 92 ALA A CA 1
ATOM 735 C C . ALA A 1 92 ? -1.490 5.989 9.655 1.00 95.81 92 ALA A C 1
ATOM 737 O O . ALA A 1 92 ? -0.289 6.214 9.495 1.00 95.81 92 ALA A O 1
ATOM 738 N N . LYS A 1 93 ? -1.929 4.748 9.907 1.00 94.25 93 LYS A N 1
ATOM 739 C CA . LYS A 1 93 ? -1.047 3.569 9.860 1.00 94.25 93 LYS A CA 1
ATOM 740 C C . LYS A 1 93 ? -0.624 3.245 8.424 1.00 94.25 93 LYS A C 1
ATOM 742 O O . LYS A 1 93 ? 0.564 3.047 8.180 1.00 94.25 93 LYS A O 1
ATOM 747 N N . ALA A 1 94 ? -1.565 3.248 7.480 1.00 95.38 94 ALA A N 1
ATOM 748 C CA . ALA A 1 94 ? -1.288 2.985 6.068 1.00 95.38 94 ALA A CA 1
ATOM 749 C C . ALA A 1 94 ? -0.315 4.008 5.459 1.00 95.38 94 ALA A C 1
ATOM 751 O O . ALA A 1 94 ? 0.599 3.611 4.740 1.00 95.38 94 ALA A O 1
ATOM 752 N N . ARG A 1 95 ? -0.447 5.295 5.809 1.00 96.12 95 ARG A N 1
ATOM 753 C CA . ARG A 1 95 ? 0.472 6.350 5.356 1.00 96.12 95 ARG A CA 1
ATOM 754 C C . ARG A 1 95 ? 1.914 6.077 5.782 1.00 96.12 95 ARG A C 1
ATOM 756 O O . ARG A 1 95 ? 2.795 6.057 4.933 1.00 96.12 95 ARG A O 1
ATOM 763 N N . ARG A 1 96 ? 2.143 5.758 7.061 1.00 93.88 96 ARG A N 1
ATOM 764 C CA . ARG A 1 96 ? 3.490 5.425 7.567 1.00 93.88 96 ARG A CA 1
ATOM 765 C C . ARG A 1 96 ? 4.096 4.208 6.864 1.00 93.88 96 ARG A C 1
ATOM 767 O O . ARG A 1 96 ? 5.293 4.176 6.602 1.00 93.88 96 ARG A O 1
ATOM 774 N N . ILE A 1 97 ? 3.274 3.202 6.553 1.00 92.62 97 ILE A N 1
ATOM 775 C CA . ILE A 1 97 ? 3.715 2.021 5.795 1.00 92.62 97 ILE A CA 1
ATOM 776 C C . ILE A 1 97 ? 4.115 2.422 4.369 1.00 92.62 97 ILE A C 1
ATOM 778 O O . ILE A 1 97 ? 5.180 2.017 3.908 1.00 92.62 97 ILE A O 1
ATOM 782 N N . ALA A 1 98 ? 3.297 3.231 3.689 1.00 93.94 98 ALA A N 1
ATOM 783 C CA . ALA A 1 98 ? 3.597 3.720 2.346 1.00 93.94 98 ALA A CA 1
ATOM 784 C C . ALA A 1 98 ? 4.886 4.558 2.322 1.00 93.94 98 ALA A C 1
ATOM 786 O O . ALA A 1 98 ? 5.750 4.311 1.488 1.00 93.94 98 ALA A O 1
ATOM 787 N N . GLU A 1 99 ? 5.063 5.486 3.264 1.00 93.25 99 GLU A N 1
ATOM 788 C CA . GLU A 1 99 ? 6.288 6.288 3.419 1.00 93.25 99 GLU A CA 1
ATOM 789 C C . GLU A 1 99 ? 7.524 5.403 3.645 1.00 93.25 99 GLU A C 1
ATOM 791 O O . GLU A 1 99 ? 8.542 5.573 2.976 1.00 93.25 99 GLU A O 1
ATOM 796 N N . SER A 1 100 ? 7.427 4.407 4.533 1.00 92.38 100 SER A N 1
ATOM 797 C CA . SER A 1 100 ? 8.524 3.471 4.806 1.00 92.38 100 SER A CA 1
ATOM 798 C C . SER A 1 100 ? 8.905 2.636 3.578 1.00 92.38 100 SER A C 1
ATOM 800 O O . SER A 1 100 ? 10.093 2.448 3.312 1.00 92.38 100 SER A O 1
ATOM 802 N N . LEU A 1 101 ? 7.919 2.162 2.809 1.00 93.69 101 LEU A N 1
ATOM 803 C CA . LEU A 1 101 ? 8.158 1.433 1.562 1.00 93.69 101 LEU A CA 1
ATOM 804 C C . LEU A 1 101 ? 8.799 2.329 0.501 1.00 93.69 101 LEU A C 1
ATOM 806 O O . LEU A 1 101 ? 9.770 1.914 -0.125 1.00 93.69 101 LEU A O 1
ATOM 810 N N . GLN A 1 102 ? 8.296 3.554 0.326 1.00 93.31 102 GLN A N 1
ATOM 811 C CA . GLN A 1 102 ? 8.862 4.518 -0.616 1.00 93.31 102 GLN A CA 1
ATOM 812 C C . GLN A 1 102 ? 10.324 4.826 -0.279 1.00 93.31 102 GLN A C 1
ATOM 814 O O . GLN A 1 102 ? 11.187 4.716 -1.150 1.00 93.31 102 GLN A O 1
ATOM 819 N N . LEU A 1 103 ? 10.627 5.111 0.991 1.00 92.12 103 LEU A N 1
ATOM 820 C CA . LEU A 1 103 ? 11.998 5.344 1.440 1.00 92.12 103 LEU A CA 1
ATOM 821 C C . LEU A 1 103 ? 12.892 4.132 1.142 1.00 92.12 103 LEU A C 1
ATOM 823 O O . LEU A 1 103 ? 13.953 4.276 0.541 1.00 92.12 103 LEU A O 1
ATOM 827 N N . ALA A 1 104 ? 12.445 2.922 1.486 1.00 91.25 104 ALA A N 1
ATOM 828 C CA . ALA A 1 104 ? 13.220 1.709 1.242 1.00 91.25 104 ALA A CA 1
ATOM 829 C C . ALA A 1 104 ? 13.446 1.419 -0.253 1.00 91.25 104 ALA A C 1
ATOM 831 O O . ALA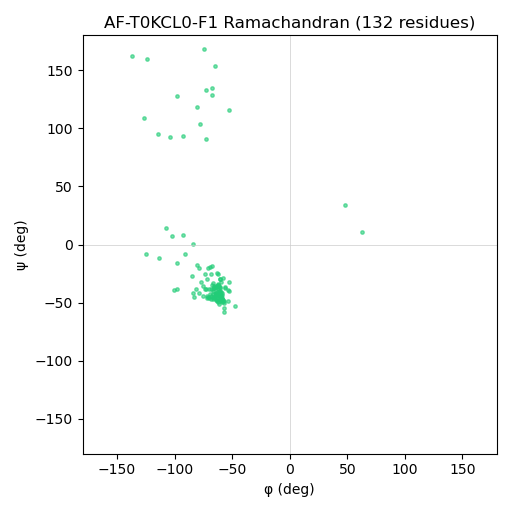 A 1 104 ? 14.501 0.909 -0.622 1.00 91.25 104 ALA A O 1
ATOM 832 N N . MET A 1 105 ? 12.477 1.722 -1.120 1.00 91.56 105 MET A N 1
ATOM 833 C CA . MET A 1 105 ? 12.567 1.424 -2.551 1.00 91.56 105 MET A CA 1
ATOM 834 C C . MET A 1 105 ? 13.382 2.448 -3.338 1.00 91.56 105 MET A C 1
ATOM 836 O O . MET A 1 105 ? 14.104 2.059 -4.257 1.00 91.56 105 MET A O 1
ATOM 840 N N . PHE A 1 106 ? 13.256 3.731 -3.001 1.00 88.44 106 PHE A N 1
ATOM 841 C CA . PHE A 1 106 ? 13.817 4.813 -3.808 1.00 88.44 106 PHE A CA 1
ATOM 842 C C . PHE A 1 106 ? 15.132 5.350 -3.232 1.00 88.44 106 PHE A C 1
ATOM 844 O O . PHE A 1 106 ? 16.081 5.520 -3.992 1.00 88.44 106 PHE A O 1
ATOM 851 N N . PHE A 1 107 ? 15.262 5.481 -1.908 1.00 82.50 107 PHE A N 1
ATOM 852 C CA . PHE A 1 107 ? 16.501 5.981 -1.296 1.00 82.50 107 PHE A CA 1
ATOM 853 C C . PHE A 1 107 ? 17.646 4.957 -1.372 1.00 82.50 107 PHE A C 1
ATOM 855 O O . PHE A 1 107 ? 18.747 5.279 -1.811 1.00 82.50 107 PHE A O 1
ATOM 862 N N . GLN A 1 108 ? 17.378 3.678 -1.068 1.00 66.38 108 GLN A N 1
ATOM 863 C CA . GLN A 1 108 ? 18.399 2.620 -1.200 1.00 66.38 108 GLN A CA 1
ATOM 864 C C . GLN A 1 108 ? 18.866 2.421 -2.651 1.00 66.38 108 GLN A C 1
ATOM 866 O O . GLN A 1 108 ? 19.951 1.887 -2.903 1.00 66.38 108 GLN A O 1
ATOM 871 N N . LEU A 1 109 ? 18.032 2.780 -3.631 1.00 60.06 109 LEU A N 1
ATOM 872 C CA . LEU A 1 109 ? 18.384 2.649 -5.038 1.00 60.06 109 LEU A CA 1
ATOM 873 C C . LEU A 1 109 ? 19.303 3.778 -5.491 1.00 60.06 109 LEU A C 1
ATOM 875 O O . LEU A 1 109 ? 20.249 3.488 -6.221 1.00 60.06 109 LEU A O 1
ATOM 879 N N . GLU A 1 110 ? 19.052 5.016 -5.066 1.00 62.38 110 GLU A N 1
ATOM 880 C CA . GLU A 1 110 ? 19.951 6.141 -5.337 1.00 62.38 110 GLU A CA 1
ATOM 881 C C . GLU A 1 110 ? 21.347 5.861 -4.772 1.00 62.38 110 GLU A C 1
ATOM 883 O O . GLU A 1 110 ? 22.325 5.934 -5.516 1.00 62.38 110 GLU A O 1
ATOM 888 N N . GLU A 1 111 ? 21.442 5.389 -3.523 1.00 65.50 111 GLU A N 1
ATOM 889 C CA . GLU A 1 111 ? 22.724 5.015 -2.910 1.00 65.50 111 GLU A CA 1
ATOM 890 C C . GLU A 1 111 ? 23.430 3.873 -3.663 1.00 65.50 111 GLU A C 1
ATOM 892 O O . GLU A 1 111 ? 24.618 3.972 -3.979 1.00 65.50 111 GLU A O 1
ATOM 897 N N . ARG A 1 112 ? 22.713 2.794 -4.020 1.00 66.25 112 ARG A N 1
ATOM 898 C CA . ARG A 1 112 ? 23.296 1.676 -4.792 1.00 66.25 112 ARG A CA 1
ATOM 899 C C . ARG A 1 112 ? 23.706 2.079 -6.210 1.00 66.25 112 ARG A C 1
ATOM 901 O O . ARG A 1 112 ? 24.691 1.549 -6.722 1.00 66.25 112 ARG A O 1
ATOM 908 N N . SER A 1 113 ? 22.951 2.968 -6.854 1.00 68.44 113 SER A N 1
ATOM 909 C CA . SER A 1 113 ? 23.248 3.441 -8.212 1.00 68.44 113 SER A CA 1
ATOM 910 C C . SER A 1 113 ? 24.466 4.362 -8.200 1.00 68.44 113 SER A C 1
ATOM 912 O O . SER A 1 113 ? 25.393 4.138 -8.975 1.00 68.44 113 SER A O 1
ATOM 914 N N . ALA A 1 114 ? 24.526 5.309 -7.259 1.00 70.19 114 ALA A N 1
ATOM 915 C CA . ALA A 1 114 ? 25.681 6.179 -7.053 1.00 70.19 114 ALA A CA 1
ATOM 916 C C . ALA A 1 114 ? 26.956 5.378 -6.729 1.00 70.19 114 ALA A C 1
ATOM 918 O O . ALA A 1 114 ? 28.003 5.612 -7.332 1.00 70.19 114 ALA A O 1
ATOM 919 N N . ALA A 1 115 ? 26.865 4.373 -5.849 1.00 69.81 115 ALA A N 1
ATOM 920 C CA . ALA A 1 115 ? 27.994 3.500 -5.522 1.00 69.81 115 ALA A CA 1
ATOM 921 C C . ALA A 1 115 ? 28.473 2.661 -6.724 1.00 69.81 115 ALA A C 1
ATOM 923 O O . ALA A 1 115 ? 29.674 2.443 -6.884 1.00 69.81 115 ALA A O 1
ATOM 924 N N . SER A 1 116 ? 27.556 2.204 -7.587 1.00 73.19 116 SER A N 1
ATOM 925 C CA . SER A 1 116 ? 27.903 1.447 -8.797 1.00 73.19 116 SER A CA 1
ATOM 926 C C . SER A 1 116 ? 28.608 2.309 -9.846 1.00 73.19 116 SER A C 1
ATOM 928 O O . SER A 1 116 ? 29.587 1.850 -10.431 1.00 73.19 116 SER A O 1
ATOM 930 N N . VAL A 1 117 ? 28.133 3.540 -10.078 1.00 73.50 117 VAL A N 1
ATOM 931 C CA . VAL A 1 117 ? 28.763 4.493 -11.012 1.00 73.50 117 VAL A CA 1
ATOM 932 C C . VAL A 1 117 ? 30.164 4.857 -10.523 1.00 73.50 117 VAL A C 1
ATOM 934 O O . VAL A 1 117 ? 31.128 4.676 -11.262 1.00 73.50 117 VAL A O 1
ATOM 937 N N . ALA A 1 118 ? 30.303 5.215 -9.243 1.00 71.06 118 ALA A N 1
ATOM 938 C CA . ALA A 1 118 ? 31.598 5.547 -8.651 1.00 71.06 118 ALA A CA 1
ATOM 939 C C . ALA A 1 118 ? 32.613 4.386 -8.720 1.00 71.06 118 ALA A C 1
ATOM 941 O O . ALA A 1 118 ? 33.818 4.612 -8.828 1.00 71.06 118 ALA A O 1
ATOM 942 N N . ASN A 1 119 ? 32.156 3.129 -8.648 1.00 72.12 119 ASN A N 1
ATOM 943 C CA . ASN A 1 119 ? 33.033 1.962 -8.770 1.00 72.12 119 ASN A CA 1
ATOM 944 C C . ASN A 1 119 ? 33.436 1.669 -10.228 1.00 72.12 119 ASN A C 1
ATOM 946 O O . ASN A 1 119 ? 34.545 1.193 -10.463 1.00 72.12 119 ASN A O 1
ATOM 950 N N . ALA A 1 120 ? 32.564 1.959 -11.201 1.00 72.50 120 ALA A N 1
ATOM 951 C CA . ALA A 1 120 ? 32.883 1.853 -12.626 1.00 72.50 120 ALA A CA 1
ATOM 952 C C . ALA A 1 120 ? 33.920 2.910 -13.044 1.00 72.50 120 ALA A C 1
ATOM 954 O O . ALA A 1 120 ? 34.952 2.555 -13.605 1.00 72.50 120 ALA A O 1
ATOM 955 N N . GLU A 1 121 ? 33.729 4.172 -12.643 1.00 69.56 121 GLU A N 1
ATOM 956 C CA . GLU A 1 121 ? 34.680 5.264 -12.910 1.00 69.56 121 GLU A CA 1
ATOM 957 C C . GLU A 1 121 ? 36.064 5.002 -12.289 1.00 69.56 121 GLU A C 1
ATOM 959 O O . GLU A 1 121 ? 37.096 5.308 -12.888 1.00 69.56 121 GLU A O 1
ATOM 964 N N . ARG A 1 122 ? 36.110 4.382 -11.098 1.00 68.06 122 ARG A N 1
ATOM 965 C CA . ARG A 1 122 ? 37.371 3.958 -10.464 1.00 68.06 122 ARG A CA 1
ATOM 966 C C . ARG A 1 122 ? 38.087 2.852 -11.237 1.00 68.06 122 ARG A C 1
ATOM 968 O O . ARG A 1 122 ? 39.314 2.858 -11.251 1.00 68.06 122 ARG A O 1
ATOM 975 N N . LYS A 1 123 ? 37.364 1.909 -11.848 1.00 63.84 123 LYS A N 1
ATOM 976 C CA . LYS A 1 123 ? 37.968 0.853 -12.677 1.00 63.84 123 LYS A CA 1
ATOM 977 C C . LYS A 1 123 ? 38.514 1.416 -13.988 1.00 63.84 123 LYS A C 1
ATOM 979 O O . LYS A 1 123 ? 39.676 1.167 -14.298 1.00 63.84 123 LYS A O 1
ATOM 984 N N .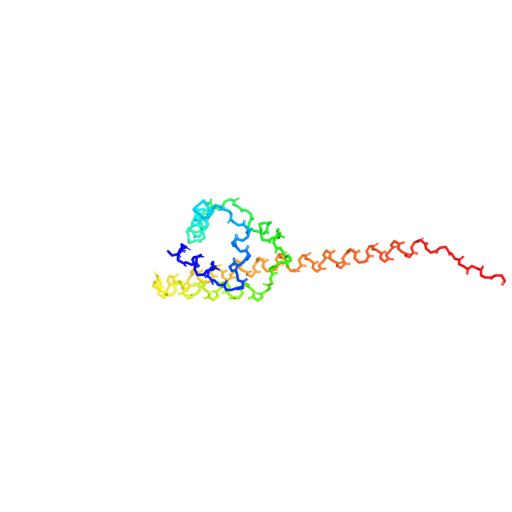 ASP A 1 124 ? 37.742 2.266 -14.664 1.00 67.12 124 ASP A N 1
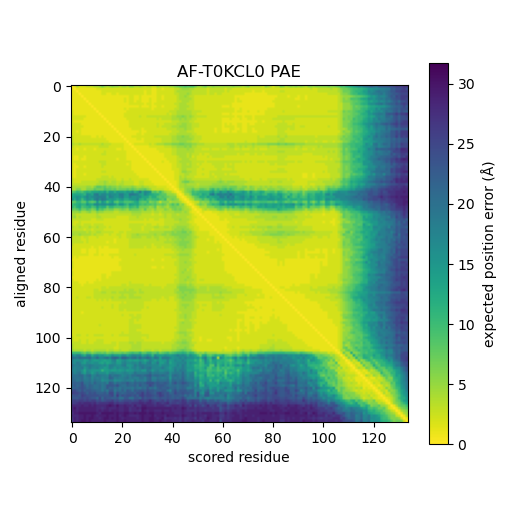ATOM 985 C CA . ASP A 1 124 ? 38.164 2.916 -15.911 1.00 67.12 124 ASP A CA 1
ATOM 986 C C . ASP A 1 124 ? 39.409 3.798 -15.713 1.00 67.12 124 ASP A C 1
ATOM 988 O O . ASP A 1 124 ? 40.281 3.857 -16.577 1.00 67.12 124 ASP A O 1
ATOM 992 N N . ALA A 1 125 ? 39.542 4.460 -14.558 1.00 64.44 125 ALA A N 1
ATOM 993 C CA . ALA A 1 125 ? 40.724 5.260 -14.228 1.00 64.44 125 ALA A CA 1
ATOM 994 C C . ALA A 1 125 ? 41.999 4.422 -13.998 1.00 64.44 125 ALA A C 1
ATOM 996 O O . ALA A 1 125 ? 43.102 4.935 -14.186 1.00 64.44 125 ALA A O 1
ATOM 997 N N . ILE A 1 126 ? 41.866 3.152 -13.600 1.00 63.00 126 ILE A N 1
ATOM 998 C CA . ILE A 1 126 ? 42.995 2.235 -13.369 1.00 63.00 126 ILE A CA 1
ATOM 999 C C . ILE A 1 126 ? 43.444 1.566 -14.684 1.00 63.00 126 ILE A C 1
ATOM 1001 O O . ILE A 1 126 ? 44.620 1.242 -14.831 1.00 63.00 126 ILE A O 1
ATOM 1005 N N . GLU A 1 127 ? 42.550 1.411 -15.667 1.00 58.03 127 GLU A N 1
ATOM 1006 C CA . GLU A 1 127 ? 42.814 0.712 -16.937 1.00 58.03 127 GLU A CA 1
ATOM 1007 C C . GLU A 1 127 ? 43.292 1.605 -18.100 1.00 58.03 127 GLU A C 1
ATOM 1009 O O . GLU A 1 127 ? 43.433 1.114 -19.219 1.00 58.03 127 GLU A O 1
ATOM 1014 N N . ARG A 1 128 ? 43.599 2.896 -17.889 1.00 55.94 128 ARG A N 1
ATOM 1015 C CA . ARG A 1 128 ? 44.198 3.756 -18.937 1.00 55.94 128 ARG A CA 1
ATOM 1016 C C . ARG A 1 128 ? 45.735 3.762 -18.853 1.00 55.94 128 ARG A C 1
ATOM 1018 O O . ARG A 1 128 ? 46.281 4.606 -18.141 1.00 55.94 128 ARG A O 1
ATOM 1025 N N . PRO A 1 129 ? 46.476 2.899 -19.581 1.00 53.03 129 PRO A N 1
ATOM 1026 C CA . PRO A 1 129 ? 47.923 3.040 -19.688 1.00 53.03 129 PRO A CA 1
ATOM 1027 C C . PRO A 1 129 ? 48.267 4.304 -20.483 1.00 53.03 129 PRO A C 1
ATOM 1029 O O . PRO A 1 129 ? 47.666 4.598 -21.519 1.00 53.03 129 PRO A O 1
ATOM 1032 N N . GLY A 1 130 ? 49.235 5.060 -19.962 1.00 61.25 130 GLY A N 1
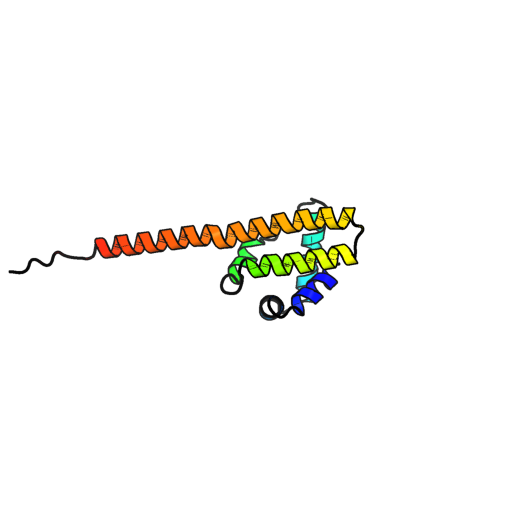ATOM 1033 C CA . GLY A 1 130 ? 49.695 6.328 -20.512 1.00 61.25 130 GLY A CA 1
ATOM 1034 C C . GLY A 1 130 ? 50.069 6.220 -21.987 1.00 61.25 130 GLY A C 1
ATOM 1035 O O . GLY A 1 130 ? 51.029 5.549 -22.354 1.00 61.25 130 GLY A O 1
ATOM 1036 N N . GLN A 1 131 ? 49.322 6.926 -22.832 1.00 57.16 131 GLN A N 1
ATOM 1037 C CA . GLN A 1 131 ? 49.748 7.222 -24.192 1.00 57.16 131 GLN A CA 1
ATOM 1038 C C . GLN A 1 131 ? 50.865 8.269 -24.143 1.00 57.16 131 GLN A C 1
ATOM 1040 O O . GLN A 1 131 ? 50.609 9.470 -24.174 1.00 57.16 131 GLN A O 1
ATOM 1045 N N . THR A 1 132 ? 52.113 7.815 -24.070 1.00 52.03 132 THR A N 1
ATOM 1046 C CA . THR A 1 132 ? 53.279 8.619 -24.447 1.00 52.03 132 THR A CA 1
ATOM 1047 C C . THR A 1 132 ? 53.365 8.632 -25.974 1.00 52.03 132 THR A C 1
ATOM 1049 O O . THR A 1 132 ? 53.735 7.624 -26.575 1.00 52.03 132 THR A O 1
ATOM 1052 N N . HIS A 1 133 ? 52.962 9.739 -26.603 1.00 51.38 133 HIS A N 1
ATOM 1053 C CA . HIS A 1 133 ? 53.266 9.995 -28.014 1.00 51.38 133 HIS A CA 1
ATOM 1054 C C . HIS A 1 133 ? 54.754 10.338 -28.147 1.00 51.38 133 HIS A C 1
ATOM 1056 O O . HIS A 1 133 ? 55.280 11.101 -27.333 1.00 51.38 133 HIS A O 1
ATOM 1062 N N . GLY A 1 134 ? 55.402 9.700 -29.125 1.00 57.50 134 GLY A N 1
ATOM 1063 C CA . GLY A 1 134 ? 56.800 9.920 -29.502 1.00 57.50 134 GLY A CA 1
ATOM 1064 C C . GLY A 1 134 ? 57.011 11.103 -30.432 1.00 57.50 134 GLY A C 1
ATOM 1065 O O . GLY A 1 134 ? 56.019 11.786 -30.773 1.00 57.50 134 GLY A O 1
#

Solvent-accessible surface area (backbone atoms only — not comparable to full-atom values): 7817 Å² total; per-residue (Å²): 102,66,66,60,38,51,53,51,42,53,69,32,88,78,51,7,63,61,51,60,74,71,46,90,58,58,72,64,49,50,52,53,52,44,47,39,53,53,17,64,73,66,72,61,70,73,50,84,76,64,68,62,69,62,53,56,77,45,45,96,79,60,54,76,69,54,52,55,52,53,49,51,51,46,49,52,44,32,60,77,72,43,56,71,69,60,23,52,56,50,45,57,52,52,49,53,51,50,54,52,46,49,47,62,60,52,54,57,44,52,55,52,49,53,54,50,52,57,51,49,57,55,50,57,68,71,70,61,78,82,84,77,81,130